Protein AF-U6CWW7-F1 (afdb_monomer)

InterPro domains:
  IPR000539 Frizzled/Smoothened, 7TM [PF01534] (40-87)
  IPR000539 Frizzled/Smoothened, 7TM [PR00489] (51-73)
  IPR000539 Frizzled/Smoothened, 7TM [PR00489] (79-87)
  IPR015526 Frizzled/secreted frizzled-related protein [PTHR11309] (27-87)

Solvent-accessible surface area (backbone atoms only — not comparable to full-atom values): 5556 Å² total; per-residue (Å²): 138,84,80,72,80,49,84,83,40,43,74,57,83,53,78,87,41,94,52,43,84,70,38,60,48,89,91,26,68,25,26,41,79,50,96,66,60,87,86,57,50,75,64,59,53,51,50,50,52,50,50,54,51,52,51,53,52,52,52,49,51,52,51,49,49,54,52,49,50,51,61,68,61,42,80,84,55,87,77,82,89,72,86,81,87,82,122

Structure (mmCIF, N/CA/C/O backbone):
data_AF-U6CWW7-F1
#
_entry.id   AF-U6CWW7-F1
#
loop_
_atom_site.group_PDB
_atom_site.id
_atom_site.type_symbol
_atom_site.label_atom_id
_atom_site.label_alt_id
_atom_site.label_comp_id
_atom_site.label_asym_id
_atom_site.label_entity_id
_atom_site.label_seq_id
_atom_site.pdbx_PDB_ins_code
_atom_site.Cartn_x
_atom_site.Cartn_y
_atom_site.Cartn_z
_atom_site.occupancy
_atom_site.B_iso_or_equiv
_atom_site.auth_seq_id
_atom_site.auth_comp_id
_atom_site.auth_asym_id
_atom_site.auth_atom_id
_atom_site.pdbx_PDB_model_num
ATOM 1 N N . SER A 1 1 ? 2.548 5.730 -39.751 1.00 63.38 1 SER A N 1
ATOM 2 C CA . SER A 1 1 ? 3.464 5.618 -38.593 1.00 63.38 1 SER A CA 1
ATOM 3 C C . SER A 1 1 ? 3.077 4.384 -37.788 1.00 63.38 1 SER A C 1
ATOM 5 O O . SER A 1 1 ? 1.891 4.131 -37.642 1.00 63.38 1 SER A O 1
ATOM 7 N N . VAL A 1 2 ? 4.038 3.576 -37.329 1.00 81.19 2 VAL A N 1
ATOM 8 C CA . VAL A 1 2 ? 3.769 2.362 -36.527 1.00 81.19 2 VAL A CA 1
ATOM 9 C C . VAL A 1 2 ? 3.919 2.705 -35.045 1.00 81.19 2 VAL A C 1
ATOM 11 O O . VAL A 1 2 ? 4.972 3.201 -34.643 1.00 81.19 2 VAL A O 1
ATOM 14 N N . CYS A 1 3 ? 2.887 2.458 -34.236 1.00 84.94 3 CYS A N 1
ATOM 15 C CA . CYS A 1 3 ? 2.945 2.636 -32.783 1.00 84.94 3 CYS A CA 1
ATOM 16 C C . CYS A 1 3 ? 3.827 1.552 -32.140 1.00 84.94 3 CYS A C 1
ATOM 18 O O . CYS A 1 3 ? 3.751 0.383 -32.516 1.00 84.94 3 CYS A O 1
ATOM 20 N N . LYS A 1 4 ? 4.652 1.926 -31.155 1.00 87.12 4 LYS A N 1
ATOM 21 C CA . LYS A 1 4 ? 5.521 1.005 -30.403 1.00 87.12 4 LYS A CA 1
ATOM 22 C C . LYS A 1 4 ? 5.331 1.206 -28.902 1.00 87.12 4 LYS A C 1
ATOM 24 O O . LYS A 1 4 ? 5.063 2.322 -28.465 1.00 87.12 4 LYS A O 1
ATOM 29 N N . CYS A 1 5 ? 5.480 0.130 -28.130 1.00 87.81 5 CYS A N 1
ATOM 30 C CA . CYS A 1 5 ? 5.509 0.208 -26.671 1.00 87.81 5 CYS A CA 1
ATOM 31 C C . CYS A 1 5 ? 6.788 0.949 -26.255 1.00 87.81 5 CYS A C 1
ATOM 33 O O . CYS A 1 5 ? 7.879 0.561 -26.677 1.00 87.81 5 CYS A O 1
ATOM 35 N N . ARG A 1 6 ? 6.647 2.036 -25.495 1.00 87.00 6 ARG A N 1
ATOM 36 C CA . ARG A 1 6 ? 7.760 2.863 -25.015 1.00 87.00 6 ARG A CA 1
ATOM 37 C C . ARG A 1 6 ? 7.700 2.947 -23.498 1.00 87.00 6 ARG A C 1
ATOM 39 O O . ARG A 1 6 ? 6.615 2.887 -22.928 1.00 87.00 6 ARG A O 1
ATOM 46 N N . GLU A 1 7 ? 8.851 3.130 -22.866 1.00 81.56 7 GLU A N 1
ATOM 47 C CA . GLU A 1 7 ? 8.946 3.484 -21.450 1.00 81.56 7 GLU A CA 1
ATOM 48 C C . GLU A 1 7 ? 7.997 4.665 -21.152 1.00 81.56 7 GLU A C 1
ATOM 50 O O . GLU A 1 7 ? 7.919 5.594 -21.965 1.00 81.56 7 GLU A O 1
ATOM 55 N N . PRO A 1 8 ? 7.223 4.639 -20.053 1.00 83.56 8 PRO A N 1
ATOM 56 C CA . PRO A 1 8 ? 7.306 3.742 -18.894 1.00 83.56 8 PRO A CA 1
ATOM 57 C C . PRO A 1 8 ? 6.568 2.398 -19.029 1.00 83.56 8 PRO A C 1
ATOM 59 O O . PRO A 1 8 ? 6.540 1.625 -18.075 1.00 83.56 8 PRO A O 1
ATOM 62 N N . PHE A 1 9 ? 5.930 2.119 -20.165 1.00 88.12 9 PHE A N 1
ATOM 63 C CA . PHE A 1 9 ? 5.157 0.893 -20.361 1.00 88.12 9 PHE A CA 1
ATOM 64 C C . PHE A 1 9 ? 6.068 -0.316 -20.601 1.00 88.12 9 PHE A C 1
ATOM 66 O O . PHE A 1 9 ? 7.126 -0.202 -21.221 1.00 88.12 9 PHE A O 1
ATOM 73 N N . VAL A 1 10 ? 5.636 -1.488 -20.130 1.00 89.25 10 VAL A N 1
ATOM 74 C CA . VAL A 1 10 ? 6.414 -2.732 -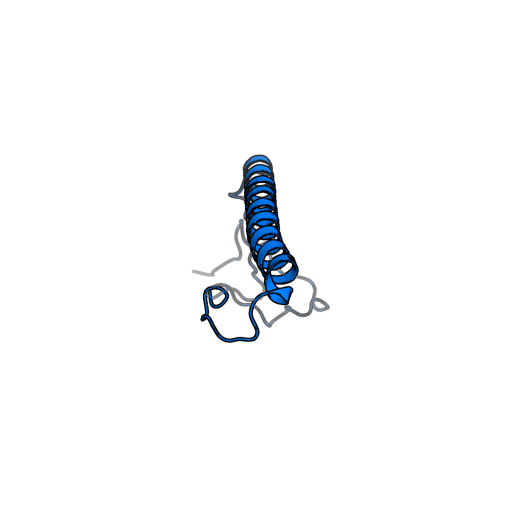20.185 1.00 89.25 10 VAL A CA 1
ATOM 75 C C . VAL A 1 10 ? 5.788 -3.690 -21.206 1.00 89.25 10 VAL A C 1
ATOM 77 O O . VAL A 1 10 ? 4.574 -3.930 -21.151 1.00 89.25 10 VAL A O 1
ATOM 80 N N . PRO A 1 11 ? 6.574 -4.253 -22.144 1.00 89.62 11 PRO A N 1
ATOM 81 C CA . PRO A 1 11 ? 6.071 -5.229 -23.099 1.00 89.62 11 PRO A CA 1
ATOM 82 C C . PRO A 1 11 ? 5.897 -6.613 -22.453 1.00 89.62 11 PRO A C 1
ATOM 84 O O . PRO A 1 11 ? 6.785 -7.121 -21.770 1.00 89.62 11 PRO A O 1
ATOM 87 N N . ILE A 1 12 ? 4.767 -7.265 -22.720 1.00 89.50 12 ILE A N 1
ATOM 88 C CA . ILE A 1 12 ? 4.490 -8.649 -22.324 1.00 89.50 12 ILE A CA 1
ATOM 89 C C . ILE A 1 12 ? 4.915 -9.569 -23.469 1.00 89.50 12 ILE A C 1
ATOM 91 O O . ILE A 1 12 ? 4.185 -9.774 -24.433 1.00 89.50 12 ILE A O 1
ATOM 95 N N . LEU A 1 13 ? 6.115 -10.132 -23.359 1.00 87.56 13 LEU A N 1
ATOM 96 C CA . LEU A 1 13 ? 6.680 -11.016 -24.387 1.00 87.56 13 LEU A CA 1
ATOM 97 C C . LEU A 1 13 ? 6.307 -12.490 -24.180 1.00 87.56 13 LEU A C 1
ATOM 99 O O . LEU A 1 13 ? 6.342 -13.280 -25.117 1.00 87.56 13 LEU A O 1
ATOM 103 N N . LYS A 1 14 ? 5.976 -12.873 -22.944 1.00 88.19 14 LYS A N 1
ATOM 104 C CA . LYS A 1 14 ? 5.792 -14.272 -22.559 1.00 88.19 14 LYS A CA 1
ATOM 105 C C . LYS A 1 14 ? 4.360 -14.727 -22.832 1.00 88.19 14 LYS A C 1
ATOM 107 O O . LYS A 1 14 ? 3.432 -14.239 -22.196 1.00 88.19 14 LYS A O 1
ATOM 112 N N . GLU A 1 15 ? 4.203 -15.711 -23.709 1.00 84.94 15 GLU A N 1
ATOM 113 C CA . GLU A 1 15 ? 2.898 -16.270 -24.093 1.00 84.94 15 GLU A CA 1
ATOM 114 C C . GLU A 1 15 ? 2.195 -17.004 -22.940 1.00 84.94 15 GLU A C 1
ATOM 116 O O . GLU A 1 15 ? 0.973 -17.001 -22.840 1.00 84.94 15 GLU A O 1
ATOM 121 N N . SER A 1 16 ? 2.967 -17.533 -21.984 1.00 87.62 16 SER A N 1
ATOM 122 C CA . SER A 1 16 ? 2.430 -18.125 -20.753 1.00 87.62 16 SER A CA 1
ATOM 123 C C . SER A 1 16 ? 1.852 -17.094 -19.774 1.00 87.62 16 SER A C 1
ATOM 125 O O . SER A 1 16 ? 1.334 -17.472 -18.725 1.00 87.62 16 SER A O 1
ATOM 127 N N . HIS A 1 17 ? 2.036 -15.794 -20.022 1.00 86.00 17 HIS A N 1
ATOM 128 C CA . HIS A 1 17 ? 1.531 -14.759 -19.133 1.00 86.00 17 HIS A CA 1
ATOM 129 C C . HIS A 1 17 ? 0.013 -14.620 -19.330 1.00 86.00 17 HIS A C 1
ATOM 131 O O . HIS A 1 17 ? -0.436 -14.480 -20.466 1.00 86.00 17 HIS A O 1
ATOM 137 N N . PRO A 1 18 ? -0.805 -14.579 -18.263 1.00 87.25 18 PRO A N 1
ATOM 138 C CA . PRO A 1 18 ? -2.271 -14.588 -18.376 1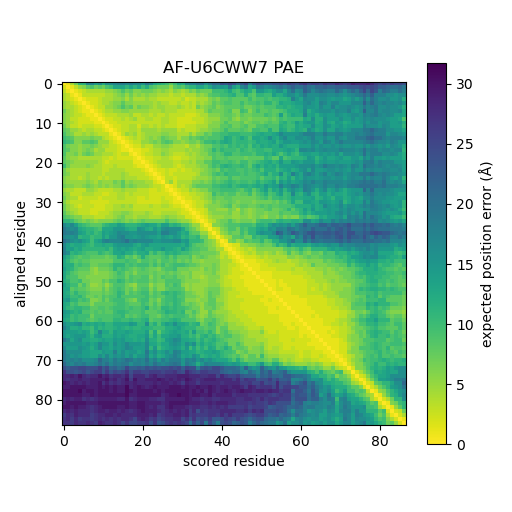.00 87.25 18 PRO A CA 1
ATOM 139 C C . PRO A 1 18 ? -2.850 -13.384 -19.138 1.00 87.25 18 PRO A C 1
ATOM 141 O O . PRO A 1 18 ? -3.997 -13.420 -19.584 1.00 87.25 18 PRO A O 1
ATOM 144 N N . LEU A 1 19 ? -2.058 -12.317 -19.275 1.00 84.69 19 LEU A N 1
ATOM 145 C CA . LEU A 1 19 ? -2.411 -11.080 -19.975 1.00 84.69 19 LEU A CA 1
ATOM 146 C C . LEU A 1 19 ? -1.894 -11.025 -21.425 1.00 84.69 19 LEU A C 1
ATOM 148 O O . LEU A 1 19 ? -2.159 -10.043 -22.120 1.00 84.69 19 LEU A O 1
ATOM 152 N N . TYR A 1 20 ? -1.180 -12.055 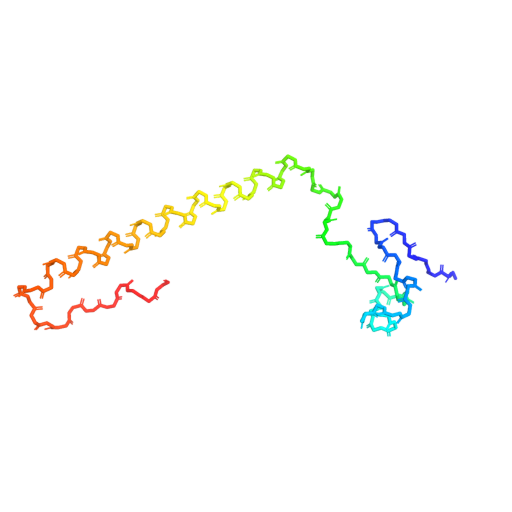-21.892 1.00 87.31 20 TYR A N 1
ATOM 153 C CA . TYR A 1 20 ? -0.720 -12.139 -23.277 1.00 87.31 20 TYR A CA 1
ATOM 154 C C . TYR A 1 20 ? -1.914 -12.138 -24.243 1.00 87.31 20 TYR A C 1
ATOM 156 O O . TYR A 1 20 ? -2.916 -12.816 -24.028 1.00 87.31 20 TYR A O 1
ATOM 164 N N . ASN A 1 21 ? -1.837 -11.300 -25.272 1.00 86.69 21 ASN A N 1
ATOM 165 C CA . ASN A 1 21 ? -2.883 -10.954 -26.238 1.00 86.69 21 ASN A CA 1
ATOM 166 C C . ASN A 1 21 ? -4.212 -10.438 -25.654 1.00 86.69 21 ASN A C 1
ATOM 168 O O . ASN A 1 21 ? -5.154 -10.206 -26.414 1.00 86.69 21 ASN A O 1
ATOM 172 N N . LYS A 1 22 ? -4.289 -10.181 -24.342 1.00 86.94 22 LYS A N 1
ATOM 173 C CA . LYS A 1 22 ? -5.483 -9.621 -23.687 1.00 86.94 22 LYS A CA 1
ATOM 174 C C . LYS A 1 22 ? -5.381 -8.131 -23.396 1.00 86.94 22 LYS A C 1
ATOM 176 O O . LYS A 1 22 ? -6.403 -7.456 -23.358 1.00 86.94 22 LYS A O 1
ATOM 181 N N . VAL A 1 23 ? -4.172 -7.606 -23.206 1.00 88.06 23 VAL A N 1
ATOM 182 C CA . VAL A 1 23 ? -3.964 -6.174 -22.951 1.00 88.06 23 VAL A CA 1
ATOM 183 C C . VAL A 1 23 ? -3.552 -5.433 -24.214 1.00 88.06 23 VAL A C 1
ATOM 185 O O . VAL A 1 23 ? -2.719 -5.901 -24.997 1.00 88.06 23 VAL A O 1
ATOM 188 N N . ARG A 1 24 ? -4.131 -4.248 -24.404 1.00 86.56 24 ARG A N 1
ATOM 189 C CA . ARG A 1 24 ? -3.772 -3.310 -25.467 1.00 86.56 24 ARG A CA 1
ATOM 190 C C . ARG A 1 24 ? -3.701 -1.908 -24.879 1.00 86.56 24 ARG A C 1
ATOM 192 O O . ARG A 1 24 ? -4.661 -1.462 -24.260 1.00 86.56 24 ARG A O 1
ATOM 199 N N . THR A 1 25 ? -2.582 -1.223 -25.093 1.00 87.06 25 THR A N 1
ATOM 200 C CA . THR A 1 25 ? -2.419 0.186 -24.713 1.00 87.06 25 THR A CA 1
ATOM 201 C C . THR A 1 25 ? -2.430 1.021 -25.988 1.00 87.06 25 THR A C 1
ATOM 203 O O . THR A 1 25 ? -1.525 0.918 -26.819 1.00 87.0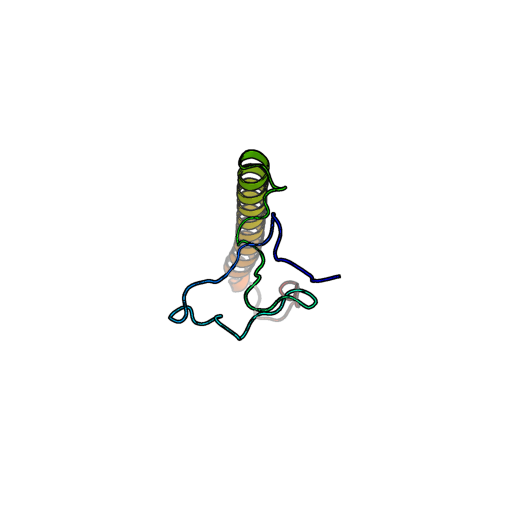6 25 THR A O 1
ATOM 206 N N . GLY A 1 26 ? -3.493 1.805 -26.189 1.00 85.00 26 GLY A N 1
ATOM 207 C CA . GLY A 1 26 ? -3.744 2.486 -27.461 1.00 85.00 26 GLY A CA 1
ATOM 208 C C . GLY A 1 26 ? -3.915 1.480 -28.606 1.00 85.00 26 GLY A C 1
ATOM 209 O O . GLY A 1 26 ? -4.815 0.647 -28.573 1.00 85.00 26 GLY A O 1
ATOM 210 N N . GLN A 1 27 ? -3.031 1.535 -29.608 1.00 84.75 27 GLN A N 1
ATOM 211 C CA . GLN A 1 27 ? -3.014 0.602 -30.747 1.00 84.75 27 GLN A CA 1
ATOM 212 C C . GLN A 1 27 ? -1.947 -0.504 -30.630 1.00 84.75 27 GLN A C 1
ATOM 214 O O . GLN A 1 27 ? -1.761 -1.277 -31.569 1.00 84.75 27 GLN A O 1
ATOM 219 N N . VAL A 1 28 ? -1.240 -0.600 -29.496 1.00 88.75 28 VAL A N 1
ATOM 220 C CA . VAL A 1 28 ? -0.146 -1.566 -29.301 1.00 88.75 28 VAL A CA 1
ATOM 221 C C . VAL A 1 28 ? -0.626 -2.748 -28.445 1.00 88.75 28 VAL A C 1
ATOM 223 O O . VAL A 1 28 ? -0.953 -2.547 -27.268 1.00 88.75 28 VAL A O 1
ATOM 226 N N . PRO A 1 29 ? -0.681 -3.982 -28.989 1.00 87.81 29 PRO A N 1
ATOM 227 C CA . PRO A 1 29 ? -0.972 -5.172 -28.195 1.00 87.81 29 PRO A CA 1
ATOM 228 C C . PRO A 1 29 ? 0.202 -5.521 -27.280 1.00 87.81 29 PRO A C 1
ATOM 230 O O . PRO A 1 29 ? 1.347 -5.187 -27.579 1.00 87.81 29 PRO A O 1
ATOM 233 N N . ASN A 1 30 ? -0.078 -6.214 -26.176 1.00 89.44 30 ASN A N 1
ATOM 234 C CA . ASN A 1 30 ? 0.947 -6.702 -25.247 1.00 89.44 30 ASN A CA 1
ATOM 235 C C . ASN A 1 30 ? 1.813 -5.595 -24.630 1.00 89.44 30 ASN A C 1
ATOM 237 O O . ASN A 1 30 ? 2.961 -5.828 -24.273 1.00 89.44 30 ASN A O 1
ATOM 241 N N . CYS A 1 31 ? 1.276 -4.386 -24.495 1.00 90.06 31 CYS A N 1
ATOM 242 C CA . CYS A 1 31 ? 1.931 -3.274 -23.818 1.00 90.06 31 CYS A CA 1
ATOM 243 C C . CYS A 1 31 ? 1.111 -2.948 -22.571 1.00 90.06 31 CYS A C 1
ATOM 245 O O . CYS A 1 31 ? -0.083 -2.666 -22.696 1.00 90.06 31 CYS A O 1
ATOM 247 N N . ALA A 1 32 ? 1.719 -3.042 -21.389 1.00 88.94 32 ALA A N 1
ATOM 248 C CA . ALA A 1 32 ? 1.037 -2.871 -20.108 1.00 88.94 32 ALA A CA 1
ATOM 249 C C . ALA A 1 32 ? 1.685 -1.775 -19.256 1.00 88.94 32 ALA A C 1
ATOM 251 O O . ALA A 1 32 ? 2.857 -1.435 -19.421 1.00 88.94 32 ALA A O 1
ATOM 252 N N . VAL A 1 33 ? 0.906 -1.230 -18.325 1.00 87.56 33 VAL A N 1
ATOM 253 C CA . VAL A 1 33 ? 1.399 -0.284 -17.319 1.00 87.56 33 VAL A CA 1
ATOM 254 C C . VAL A 1 33 ? 2.185 -1.067 -16.262 1.00 87.56 33 VAL A C 1
ATOM 256 O O . VAL A 1 33 ? 1.694 -2.103 -15.804 1.00 87.56 33 VAL A O 1
ATOM 259 N N . PRO A 1 34 ? 3.384 -0.618 -15.856 1.00 85.88 34 PRO A N 1
ATOM 260 C CA . PRO A 1 34 ? 4.089 -1.235 -14.740 1.00 85.88 34 PRO A CA 1
ATOM 261 C C . PRO A 1 34 ? 3.279 -1.085 -13.447 1.00 85.88 34 PRO A C 1
ATOM 263 O O . PRO A 1 34 ? 2.606 -0.078 -13.235 1.00 85.88 34 PRO A O 1
ATOM 266 N N . CYS A 1 35 ? 3.394 -2.066 -12.547 1.00 80.19 35 CYS A N 1
ATOM 267 C CA . CYS A 1 35 ? 2.789 -2.003 -11.210 1.00 80.19 35 CYS A CA 1
ATOM 268 C C . CYS A 1 35 ? 3.244 -0.750 -10.444 1.00 80.19 35 CYS A C 1
ATOM 270 O O . CYS A 1 35 ? 2.463 -0.099 -9.751 1.00 80.19 35 CYS A O 1
ATOM 272 N N . TYR A 1 36 ? 4.507 -0.377 -10.631 1.00 76.88 36 TYR A N 1
ATOM 273 C CA . TYR A 1 36 ? 5.086 0.813 -10.045 1.00 76.88 36 TYR A CA 1
ATOM 274 C C . TYR A 1 36 ? 5.260 1.890 -11.108 1.00 76.88 36 TYR A C 1
ATOM 276 O O . TYR A 1 36 ? 6.046 1.753 -12.039 1.00 76.88 36 TYR A O 1
ATOM 284 N N . GLN A 1 37 ? 4.515 2.982 -10.949 1.00 70.44 37 GLN A N 1
ATOM 285 C CA . GLN A 1 37 ? 4.720 4.212 -11.702 1.00 70.44 37 GLN A CA 1
ATOM 286 C C . GLN A 1 37 ? 6.161 4.729 -11.513 1.00 70.44 37 GLN A C 1
ATOM 288 O O . GLN A 1 37 ? 6.556 4.987 -10.371 1.00 70.44 37 GLN A O 1
ATOM 293 N N . PRO A 1 38 ? 6.942 4.898 -12.592 1.00 62.72 38 PRO A N 1
ATOM 294 C CA . PRO A 1 38 ? 8.330 5.355 -12.498 1.00 62.72 38 PRO A CA 1
ATOM 295 C C . PRO A 1 38 ? 8.469 6.832 -12.110 1.00 62.72 38 PRO A C 1
ATOM 297 O O . PRO A 1 38 ? 9.563 7.263 -11.775 1.00 62.72 38 PRO A O 1
ATOM 300 N N . SER A 1 39 ? 7.377 7.600 -12.125 1.00 60.59 39 SER A N 1
ATOM 301 C CA . SER A 1 39 ? 7.331 8.980 -11.632 1.00 60.59 39 SER A CA 1
ATOM 302 C C . SER A 1 39 ? 7.200 9.090 -10.112 1.00 60.59 39 SER A C 1
ATOM 304 O O . SER A 1 39 ? 7.361 10.181 -9.589 1.00 60.59 39 SER A O 1
ATOM 306 N N . PHE A 1 40 ? 6.882 7.996 -9.411 1.00 63.09 40 PHE A N 1
ATOM 307 C CA . PHE A 1 40 ? 6.799 7.980 -7.951 1.00 63.09 40 PHE A CA 1
ATOM 308 C C . PHE A 1 40 ? 8.142 7.505 -7.409 1.00 63.09 40 PHE A C 1
ATOM 310 O O . PHE A 1 40 ? 8.457 6.307 -7.497 1.00 63.09 40 PHE A O 1
ATOM 317 N N . SER A 1 41 ? 8.930 8.440 -6.882 1.00 70.00 41 SER A N 1
ATOM 318 C CA . SER A 1 41 ? 10.203 8.117 -6.239 1.00 70.00 41 SER A CA 1
ATOM 319 C C . SER A 1 41 ? 9.975 7.123 -5.083 1.00 70.00 41 SER A C 1
ATOM 321 O O . SER A 1 41 ? 8.899 7.112 -4.470 1.00 70.00 41 SER A O 1
ATOM 323 N N . PRO A 1 42 ? 10.936 6.231 -4.784 1.00 70.31 42 PRO A N 1
ATOM 324 C CA . PRO A 1 42 ? 10.796 5.271 -3.684 1.00 70.31 42 PRO A CA 1
ATOM 325 C C . PRO A 1 42 ? 10.508 5.963 -2.338 1.00 70.31 42 PRO A C 1
ATOM 327 O O . PRO A 1 42 ? 9.777 5.423 -1.503 1.00 70.31 42 PRO A O 1
ATOM 330 N N . ASP A 1 43 ? 11.001 7.188 -2.172 1.00 74.00 43 ASP A N 1
ATOM 331 C CA . ASP A 1 43 ? 10.807 8.008 -0.979 1.00 74.00 43 ASP A CA 1
ATOM 332 C C . ASP A 1 43 ? 9.356 8.495 -0.848 1.00 74.00 43 ASP A C 1
ATOM 334 O O . ASP A 1 43 ? 8.739 8.341 0.210 1.00 74.00 43 ASP A O 1
ATOM 338 N N . GLU A 1 44 ? 8.750 8.977 -1.938 1.00 79.06 44 GLU A N 1
ATOM 339 C CA . GLU A 1 44 ? 7.341 9.395 -1.951 1.00 79.06 44 GLU A CA 1
ATOM 340 C C . GLU A 1 44 ? 6.389 8.224 -1.670 1.00 79.06 44 GLU A C 1
ATOM 342 O O . GLU A 1 44 ? 5.382 8.389 -0.977 1.00 79.06 44 GLU A O 1
ATOM 347 N N . ARG A 1 45 ? 6.708 7.016 -2.157 1.00 79.25 45 ARG A N 1
ATOM 348 C CA . ARG A 1 45 ? 5.912 5.800 -1.881 1.00 79.25 45 ARG A CA 1
ATOM 349 C C . ARG A 1 45 ? 5.927 5.445 -0.401 1.00 79.25 45 ARG A C 1
ATOM 351 O O . ARG A 1 45 ? 4.896 5.061 0.158 1.00 79.25 45 ARG A O 1
ATOM 358 N N . THR A 1 46 ? 7.099 5.558 0.215 1.00 83.62 46 THR A N 1
ATOM 359 C CA . THR A 1 46 ? 7.294 5.251 1.633 1.00 83.62 46 THR A CA 1
ATOM 360 C C . THR A 1 46 ? 6.540 6.258 2.492 1.00 83.62 46 THR A C 1
ATOM 362 O O . THR A 1 46 ? 5.807 5.853 3.393 1.00 83.62 46 THR A O 1
ATOM 365 N N . PHE A 1 47 ? 6.619 7.548 2.145 1.00 86.69 47 PHE A N 1
ATOM 366 C CA . PHE A 1 47 ? 5.832 8.592 2.797 1.00 86.69 47 PHE A CA 1
ATOM 367 C C . PHE A 1 47 ? 4.326 8.335 2.675 1.00 86.69 47 PHE A C 1
ATOM 369 O O 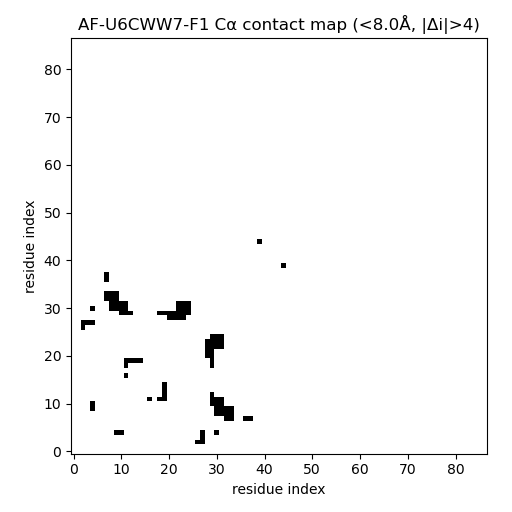. PHE A 1 47 ? 3.632 8.331 3.687 1.00 86.69 47 PHE A O 1
ATOM 376 N N . ALA A 1 48 ? 3.818 8.051 1.471 1.00 88.00 48 ALA A N 1
ATOM 377 C CA . ALA A 1 48 ? 2.393 7.795 1.260 1.00 88.00 48 ALA A CA 1
ATOM 378 C C . ALA A 1 48 ? 1.900 6.565 2.041 1.00 88.00 48 ALA A C 1
ATOM 380 O O . ALA A 1 48 ? 0.851 6.617 2.680 1.00 88.00 48 ALA A O 1
ATOM 381 N N . THR A 1 49 ? 2.676 5.477 2.040 1.00 87.94 49 THR A N 1
ATOM 382 C CA . THR A 1 49 ? 2.334 4.251 2.777 1.00 87.94 49 THR A CA 1
ATOM 383 C C . THR A 1 49 ? 2.327 4.498 4.283 1.00 87.94 49 THR A C 1
ATOM 385 O O . THR A 1 49 ? 1.383 4.106 4.967 1.00 87.94 49 THR A O 1
ATOM 388 N N . PHE A 1 50 ? 3.347 5.188 4.800 1.00 92.12 50 PHE A N 1
ATOM 389 C CA . PHE A 1 50 ? 3.426 5.557 6.210 1.00 92.12 50 PHE A CA 1
ATOM 390 C C . PHE A 1 50 ? 2.272 6.476 6.616 1.00 92.12 50 PHE A C 1
ATOM 392 O O . PHE A 1 50 ? 1.634 6.248 7.639 1.00 92.12 50 PHE A O 1
ATOM 399 N N . TRP A 1 51 ? 1.965 7.477 5.792 1.00 94.12 51 TRP A N 1
ATOM 400 C CA . TRP A 1 51 ? 0.888 8.429 6.033 1.00 94.12 51 TRP A CA 1
ATOM 401 C C . TRP A 1 51 ? -0.473 7.733 6.081 1.00 94.12 51 TRP A C 1
ATOM 403 O O . TRP A 1 51 ? -1.195 7.865 7.067 1.00 94.12 51 TRP A O 1
ATOM 413 N N . ILE A 1 52 ? -0.806 6.933 5.064 1.00 94.56 52 ILE A N 1
ATOM 414 C CA . ILE A 1 52 ? -2.068 6.177 5.018 1.00 94.56 52 ILE A CA 1
ATOM 415 C C . ILE A 1 52 ? -2.149 5.200 6.196 1.00 94.56 52 ILE A C 1
ATOM 417 O O . ILE A 1 52 ? -3.190 5.115 6.848 1.00 94.56 52 ILE A O 1
ATOM 421 N N . GLY A 1 53 ? -1.049 4.511 6.512 1.00 95.62 53 GLY A N 1
ATOM 422 C CA . GLY A 1 53 ? -0.954 3.638 7.680 1.00 95.62 5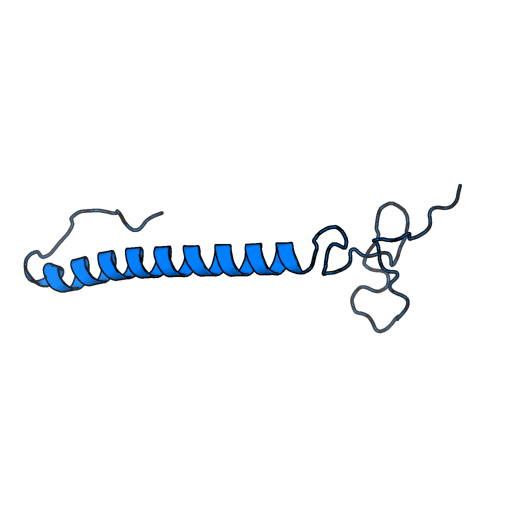3 GLY A CA 1
ATOM 423 C C . GLY A 1 53 ? -1.259 4.385 8.978 1.00 95.62 53 GLY A C 1
ATOM 424 O O . GLY A 1 53 ? -2.145 3.975 9.726 1.00 95.62 53 GLY A O 1
ATOM 425 N N . LEU A 1 54 ? -0.604 5.524 9.205 1.00 96.06 54 LEU A N 1
ATOM 426 C CA . LEU A 1 54 ? -0.788 6.349 10.398 1.00 96.06 54 LEU A CA 1
ATOM 427 C C . LEU A 1 54 ? -2.243 6.805 10.558 1.00 96.06 54 LEU A C 1
ATOM 429 O O . LEU A 1 54 ? -2.838 6.601 11.617 1.00 96.06 54 LEU A O 1
ATOM 433 N N . TRP A 1 55 ? -2.839 7.371 9.506 1.00 96.00 55 TRP A N 1
ATOM 434 C CA . TRP A 1 55 ? -4.225 7.845 9.565 1.00 96.00 55 TRP A CA 1
ATOM 435 C C . TRP A 1 55 ? -5.226 6.706 9.723 1.00 96.00 55 TRP A C 1
ATOM 437 O O . TRP A 1 55 ? -6.163 6.837 10.506 1.00 96.00 55 TRP A O 1
ATOM 447 N N . SER A 1 56 ? -5.008 5.567 9.064 1.00 96.44 56 SER A N 1
ATOM 448 C CA . SER A 1 56 ? -5.886 4.403 9.221 1.00 96.44 56 SER A CA 1
ATOM 449 C C . SER A 1 56 ? -5.914 3.885 10.664 1.00 96.44 56 SER A C 1
AT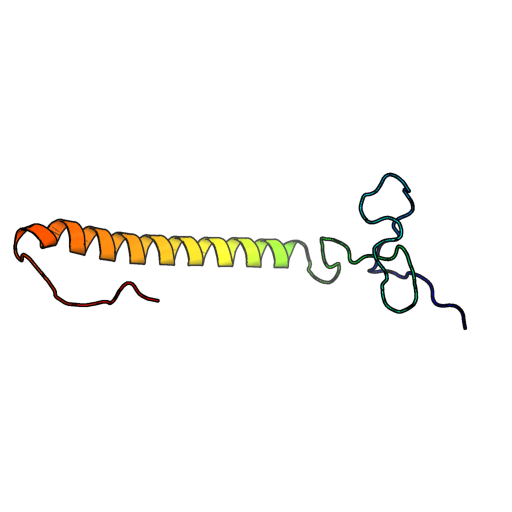OM 451 O O . SER A 1 56 ? -6.989 3.608 11.194 1.00 96.44 56 SER A O 1
ATOM 453 N N . VAL A 1 57 ? -4.756 3.831 11.333 1.00 96.25 57 VAL A N 1
ATOM 454 C CA . VAL A 1 57 ? -4.651 3.413 12.738 1.00 96.25 57 VAL A CA 1
ATOM 455 C C . VAL A 1 57 ? -5.345 4.415 13.657 1.00 96.25 57 VAL A C 1
ATOM 457 O O . VAL A 1 57 ? -6.096 4.006 14.541 1.00 96.25 57 VAL A O 1
ATOM 460 N N . LEU A 1 58 ? -5.163 5.720 13.433 1.00 94.75 58 LEU A N 1
ATOM 461 C CA . LEU A 1 58 ? -5.856 6.754 14.209 1.00 94.75 58 LEU A CA 1
ATOM 462 C C . LEU A 1 58 ? -7.382 6.657 14.057 1.00 94.75 58 LEU A C 1
ATOM 464 O O . LEU A 1 58 ? -8.103 6.696 15.056 1.00 94.75 58 LEU A O 1
ATOM 468 N N . CYS A 1 59 ? -7.878 6.463 12.833 1.00 92.88 59 CYS A N 1
ATOM 469 C CA . CYS A 1 59 ? -9.303 6.251 12.572 1.00 92.88 59 CYS A CA 1
ATOM 470 C C . CYS A 1 59 ? -9.827 4.980 13.256 1.00 92.88 59 CYS A C 1
ATOM 472 O O . CYS A 1 59 ? -10.913 4.999 13.844 1.00 92.88 59 CYS A O 1
ATOM 474 N N . PHE A 1 60 ? -9.052 3.893 13.227 1.00 93.31 60 PHE A N 1
ATOM 475 C CA . PHE A 1 60 ? -9.410 2.641 13.891 1.00 93.31 60 PHE A CA 1
ATOM 476 C C . PHE A 1 60 ? -9.508 2.816 15.410 1.00 93.31 60 PHE A C 1
ATOM 478 O O . PHE A 1 60 ? -10.503 2.409 16.005 1.00 93.31 60 PHE A O 1
ATOM 485 N N . ILE A 1 61 ? -8.532 3.485 16.033 1.00 95.06 61 ILE A N 1
ATOM 486 C CA . ILE A 1 61 ? -8.543 3.766 17.475 1.00 95.06 61 ILE A CA 1
ATOM 487 C C . ILE A 1 61 ? -9.732 4.656 17.845 1.00 95.06 61 ILE A C 1
ATOM 489 O O . ILE A 1 61 ? -10.421 4.356 18.820 1.00 95.06 61 ILE A O 1
ATOM 493 N N . SER A 1 62 ? -10.014 5.710 17.071 1.00 92.56 62 SER A N 1
ATOM 494 C CA . SER A 1 62 ? -11.161 6.592 17.327 1.00 92.56 62 SER A CA 1
ATOM 495 C C . SER A 1 62 ? -12.471 5.809 17.285 1.00 92.56 62 SER A C 1
ATOM 497 O O . SER A 1 62 ? -13.258 5.872 18.225 1.00 92.56 62 SER A O 1
ATOM 499 N N . THR A 1 63 ? -12.671 5.011 16.234 1.00 89.19 63 THR A N 1
ATOM 500 C CA . THR A 1 63 ? -13.881 4.193 16.064 1.00 89.19 63 THR A CA 1
ATOM 501 C C . THR A 1 63 ? -13.996 3.152 17.173 1.00 89.19 63 THR A C 1
ATOM 503 O O . THR A 1 63 ? -15.052 3.015 17.785 1.00 89.19 63 THR A O 1
ATOM 506 N N . SER A 1 64 ? -12.899 2.458 17.488 1.00 90.44 64 SER A N 1
ATOM 507 C CA . SER A 1 64 ? -12.852 1.464 18.561 1.00 90.44 64 SER A CA 1
ATOM 508 C C . SER A 1 64 ? -13.138 2.083 19.922 1.00 90.44 64 SER A C 1
ATOM 510 O O . SER A 1 64 ? -13.805 1.451 20.730 1.00 90.44 64 SER A O 1
ATOM 512 N N . THR A 1 65 ? -12.649 3.294 20.187 1.00 87.38 65 THR A N 1
ATOM 513 C CA . THR A 1 65 ? -12.914 3.999 21.445 1.00 87.38 65 THR A CA 1
ATOM 514 C C . THR A 1 65 ? -14.389 4.362 21.533 1.00 87.38 65 THR A C 1
ATOM 516 O O . THR A 1 65 ? -15.018 4.072 22.541 1.00 87.38 65 THR A O 1
ATOM 519 N N . THR A 1 66 ? -14.976 4.907 20.465 1.00 85.12 66 THR A N 1
ATOM 520 C CA . THR A 1 66 ? -16.417 5.187 20.401 1.00 85.12 66 THR A CA 1
ATOM 521 C C . THR A 1 66 ? -17.244 3.920 20.633 1.00 85.12 66 THR A C 1
ATOM 523 O O . THR A 1 66 ? -18.136 3.928 21.477 1.00 85.12 66 THR A O 1
ATOM 526 N N . VAL A 1 67 ? -16.915 2.814 19.957 1.00 84.50 67 VAL A N 1
ATOM 527 C CA . VAL A 1 67 ? -17.584 1.515 20.143 1.00 84.50 67 VAL A CA 1
ATOM 528 C C . VAL A 1 67 ? -17.400 0.990 21.567 1.00 84.50 67 VAL A C 1
ATOM 530 O O . VAL A 1 67 ? -18.369 0.549 22.176 1.00 84.50 67 VAL A O 1
ATOM 533 N N . ALA A 1 68 ? -16.191 1.057 22.126 1.00 84.31 68 ALA A N 1
ATOM 534 C CA . ALA A 1 68 ? -15.917 0.607 23.487 1.00 84.31 68 ALA A CA 1
ATOM 535 C C . ALA A 1 68 ? -16.695 1.430 24.523 1.00 84.31 68 ALA A C 1
ATOM 537 O O . ALA A 1 68 ? -17.297 0.852 25.422 1.00 84.31 68 ALA A O 1
ATOM 538 N N . THR A 1 69 ? -16.751 2.755 24.366 1.00 83.25 69 THR A N 1
ATOM 539 C CA . THR A 1 69 ? -17.561 3.637 25.216 1.00 83.25 69 THR A CA 1
ATOM 540 C C . THR A 1 69 ? -19.041 3.283 25.119 1.00 83.25 69 THR A C 1
ATOM 542 O O . THR A 1 69 ? -19.694 3.141 26.149 1.00 83.25 69 THR A O 1
ATOM 545 N N . PHE A 1 70 ? -19.560 3.060 23.905 1.00 74.25 70 PHE A N 1
ATOM 546 C CA . PHE A 1 70 ? -20.936 2.594 23.721 1.00 74.25 70 PHE A CA 1
ATOM 547 C C . PHE A 1 70 ? -21.197 1.244 24.391 1.00 74.25 70 PHE A C 1
ATOM 549 O O . PHE A 1 70 ? -22.273 1.069 24.941 1.00 74.25 70 PHE A O 1
ATOM 556 N N . LEU A 1 71 ? -20.247 0.303 24.359 1.00 73.12 71 LEU A N 1
ATOM 557 C CA . LEU A 1 71 ? -20.395 -1.017 24.983 1.00 73.12 71 LEU A CA 1
ATOM 558 C C . LEU A 1 71 ? -20.344 -0.956 26.515 1.00 73.12 71 LEU A C 1
ATOM 560 O O . LEU A 1 71 ? -21.101 -1.669 27.168 1.00 73.12 71 LEU A O 1
ATOM 564 N N . ILE A 1 72 ? -19.479 -0.113 27.087 1.00 75.12 72 ILE A N 1
ATOM 565 C CA . ILE A 1 72 ? -19.368 0.061 28.543 1.00 75.12 72 ILE A CA 1
ATOM 566 C C . ILE A 1 72 ? -20.615 0.765 29.097 1.00 75.12 72 ILE A C 1
ATOM 568 O O . ILE A 1 72 ? -21.164 0.324 30.104 1.00 75.12 72 ILE A O 1
ATOM 572 N N . ASP A 1 73 ? -21.103 1.813 28.428 1.00 63.34 73 ASP A N 1
ATOM 573 C CA . ASP A 1 73 ? -22.299 2.563 28.851 1.00 63.34 73 ASP A CA 1
ATOM 574 C C . ASP A 1 73 ? -23.611 1.995 28.258 1.00 63.34 73 ASP A C 1
ATOM 576 O O . ASP A 1 73 ? -24.686 2.583 28.381 1.00 63.34 73 ASP A O 1
ATOM 580 N N . MET A 1 74 ? -23.562 0.810 27.632 1.00 57.66 74 MET A N 1
ATOM 581 C CA . MET A 1 74 ? -24.754 0.128 27.106 1.00 57.66 74 MET A CA 1
ATOM 582 C C . MET A 1 74 ? -25.618 -0.478 28.218 1.00 57.66 74 MET A C 1
ATOM 584 O O . MET A 1 74 ? -26.811 -0.714 28.023 1.00 57.66 74 MET A O 1
ATOM 588 N N . GLU A 1 75 ? -25.023 -0.773 29.380 1.00 57.44 75 GLU A N 1
ATOM 589 C CA . GLU A 1 75 ? -25.719 -1.458 30.476 1.00 57.44 75 GLU A CA 1
ATOM 590 C C . GLU A 1 75 ? -26.789 -0.592 31.153 1.00 57.44 75 GLU A C 1
ATOM 592 O O . GLU A 1 75 ? -27.731 -1.138 31.732 1.00 57.44 75 GLU A O 1
ATOM 597 N N . ARG A 1 76 ? -26.699 0.745 31.084 1.00 58.06 76 ARG A N 1
ATOM 598 C CA . ARG A 1 76 ? -27.646 1.618 31.798 1.00 58.06 76 ARG A CA 1
ATOM 599 C C . ARG A 1 76 ? -28.908 1.940 30.990 1.00 58.06 76 ARG A C 1
ATOM 601 O O . ARG A 1 76 ? -29.937 2.224 31.603 1.00 58.06 76 ARG A O 1
ATOM 608 N N . PHE A 1 77 ? -28.883 1.841 29.658 1.00 50.62 77 PHE A N 1
ATOM 609 C CA .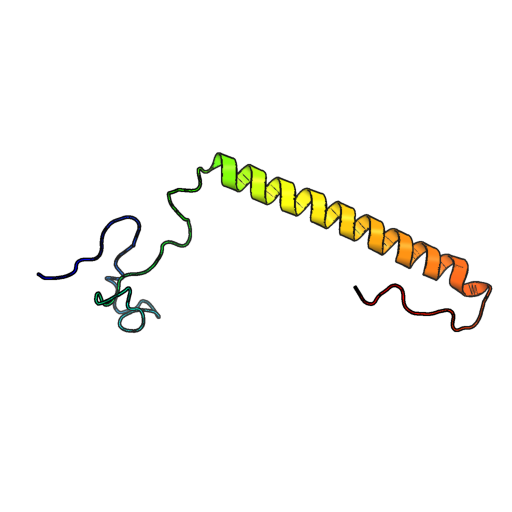 PHE A 1 77 ? -30.015 2.250 28.819 1.00 50.62 77 PHE A CA 1
ATOM 610 C C . PHE A 1 77 ? -30.324 1.236 27.708 1.00 50.62 77 PHE A C 1
ATOM 612 O O . PHE A 1 77 ? -29.701 1.190 26.651 1.00 50.62 77 PHE A O 1
ATOM 619 N N . ARG A 1 78 ? -31.356 0.416 27.944 1.00 53.19 78 ARG A N 1
ATOM 620 C CA . ARG A 1 78 ? -31.993 -0.416 26.915 1.00 53.19 78 ARG A CA 1
ATOM 621 C C . ARG A 1 78 ? -32.700 0.471 25.867 1.00 53.19 78 ARG A C 1
ATOM 623 O O . ARG A 1 78 ? -33.887 0.713 26.033 1.00 53.19 78 ARG A O 1
ATOM 630 N N . TYR A 1 79 ? -31.989 0.815 24.783 1.00 46.00 79 TYR A N 1
ATOM 631 C CA . TYR A 1 79 ? -32.463 1.165 23.416 1.00 46.00 79 TYR A CA 1
ATOM 632 C C . TYR A 1 79 ? -33.427 2.378 23.219 1.00 46.00 79 TYR A C 1
ATOM 634 O O . TYR A 1 79 ? -34.309 2.583 24.047 1.00 46.00 79 TYR A O 1
ATOM 642 N N . PRO A 1 80 ? -33.460 3.068 22.042 1.00 58.81 80 PRO A N 1
ATOM 643 C CA . PRO A 1 80 ? -32.551 3.059 20.888 1.00 58.81 80 PRO A CA 1
ATOM 644 C C . PRO A 1 80 ? -32.151 4.495 20.442 1.00 58.81 80 PRO A C 1
ATOM 646 O O . PRO A 1 80 ? -32.792 5.082 19.565 1.00 58.81 80 PRO A O 1
ATOM 649 N N . GLU A 1 81 ? -31.065 5.071 20.960 1.00 48.34 81 GLU A N 1
ATOM 650 C CA . G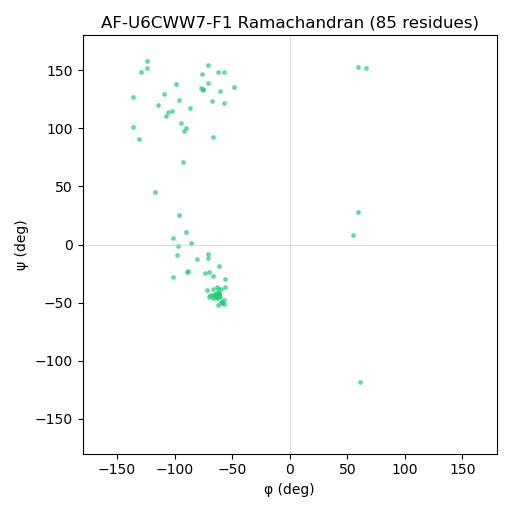LU A 1 81 ? -30.539 6.362 20.463 1.00 48.34 81 GLU A CA 1
ATOM 651 C C . GLU A 1 81 ? -29.468 6.221 19.366 1.00 48.34 81 GLU A C 1
ATOM 653 O O . GLU A 1 81 ? -28.312 6.572 19.537 1.00 48.34 81 GLU A O 1
ATOM 658 N N . ARG A 1 82 ? -29.945 5.795 18.189 1.00 56.03 82 ARG A N 1
ATOM 659 C CA . ARG A 1 82 ? -29.696 6.441 16.881 1.00 56.03 82 ARG A CA 1
ATOM 660 C C . ARG A 1 82 ? -28.267 6.466 16.271 1.00 56.03 82 ARG A C 1
ATOM 662 O O . ARG A 1 82 ? -27.244 6.370 16.933 1.00 56.03 82 ARG A O 1
ATOM 669 N N . PRO A 1 83 ? -28.206 6.519 14.925 1.00 52.66 83 PRO A N 1
ATOM 670 C CA . PRO A 1 83 ? -27.147 5.939 14.115 1.00 52.66 83 PRO A CA 1
ATOM 671 C C . PRO A 1 83 ? -26.016 6.944 13.890 1.00 52.66 83 PRO A C 1
ATOM 673 O O . PRO A 1 83 ? -26.118 7.807 13.025 1.00 52.66 83 PRO A O 1
ATOM 676 N N . ILE A 1 84 ? -24.924 6.829 14.642 1.00 54.56 84 ILE A N 1
ATOM 677 C CA . ILE A 1 84 ? -23.677 7.558 14.330 1.00 54.56 84 ILE A CA 1
ATOM 678 C C . ILE A 1 84 ? -22.693 6.651 13.559 1.00 54.56 84 ILE A C 1
ATOM 680 O O . ILE A 1 84 ? -21.707 7.113 13.004 1.00 54.56 84 ILE A O 1
ATOM 684 N N . ILE A 1 85 ? -22.994 5.352 13.446 1.00 53.81 85 ILE A N 1
ATOM 685 C CA . ILE A 1 85 ? -22.096 4.309 12.913 1.00 53.81 85 ILE A CA 1
ATOM 686 C C . ILE A 1 85 ? -22.358 4.011 11.416 1.00 53.81 85 ILE A C 1
ATOM 688 O O . ILE A 1 85 ? -22.129 2.901 10.951 1.00 53.81 85 ILE A O 1
ATOM 692 N N . PHE A 1 86 ? -22.911 4.964 10.659 1.00 51.97 86 PHE A N 1
ATOM 693 C CA . PHE A 1 86 ? -23.230 4.808 9.225 1.00 51.97 86 PHE A CA 1
ATOM 694 C C . PHE A 1 86 ? -22.424 5.788 8.355 1.00 51.97 86 PHE A C 1
ATOM 696 O O . PHE A 1 86 ? -22.980 6.452 7.480 1.00 51.97 86 PHE A O 1
ATOM 703 N N . LEU A 1 87 ? -21.121 5.917 8.617 1.00 60.72 87 LEU A N 1
ATOM 704 C CA . LEU A 1 87 ? -20.206 6.724 7.805 1.00 60.72 87 LEU A CA 1
ATOM 705 C C . LEU A 1 87 ? -18.944 5.934 7.464 1.00 60.72 87 LEU A C 1
ATOM 707 O O . LEU A 1 87 ? -18.427 5.254 8.379 1.00 60.72 87 LEU A O 1
#

Radius of gyration: 24.59 Å; Cα contacts (8 Å, |Δi|>4): 50; chains: 1; bounding box: 43×28×70 Å

Mean predicted aligned error: 11.44 Å

pLDDT: mean 79.8, std 13.75, range [46.0, 96.44]

Secondary structure (DSSP, 8-state):
------TTSEE---TTSTTTTT-EETTEETEE--SS-TTS-HHHHHHHHHHHHHHHHHHHHHHHHHHHHHHHGGGS--S----S---

Sequence (87 aa):
SVCKCREPFVPILKESHPLYNKVRTGQVPNCAVPCYQPSFSPDERTFATFWIGLWSVLCFISTSTTVATFLIDMERFRYPERPIIFL

Foldseek 3Di:
DDDDQDPPWDADPDPPDPCQQVDDDPPRGRTGHDPDDPVQDPVNVVVVVVVVVVVVVVVVVVVVVVVVVCVVVVVPDDDDPDDPPPD

Organism: Neovison vison (NCBI:txid452646)